Protein AF-A0A0A2MLI9-F1 (afdb_monomer)

Organism: NCBI:txid1121898

Foldseek 3Di:
DKAQDPVCVVVVPHADPDDDDPDAFGKIKDWDADPVPRDIDIDIDTDGDDDDQFFADDDPVQCCVFPVDDPPPPDPPRDDDGDPCSCLCVRNDPPPPSVVDDDDDDPDPVCVVVVHD

Nearest PDB structures (foldseek):
  8p5d-assembly1_LM0  TM=5.378E-01  e=6.023E+00  Spraguea lophii 42_110

Radius of gyration: 26.15 Å; Cα contacts (8 Å, |Δi|>4): 122; chains: 1; bounding box: 55×27×74 Å

Mean predicted aligned error: 6.72 Å

Sequence (117 aa):
TFYFDAAAQAANTPLPYIYDNVSTPQTILVEVVNTVTGCINTASFVIAVEQQAIANPVTQATLDTYFDLCDTDGSNDGFTEFDLTQATADIIGTQSPAANYTVTYYETQADALAGTN

Solvent-accessible surface area (backbone atoms only — not comparable to full-atom values): 7733 Å² total; per-residue (Å²): 89,42,16,70,43,72,66,32,50,76,67,69,49,64,56,60,96,80,72,82,83,90,56,66,73,33,62,38,35,37,42,47,69,40,89,87,79,67,51,74,49,77,52,73,51,74,50,70,72,78,80,78,91,62,86,42,80,70,53,68,72,55,47,52,73,71,63,70,70,73,63,72,86,82,55,96,78,83,54,72,90,72,71,71,70,76,49,46,62,50,25,48,54,89,52,77,67,57,87,83,60,84,89,84,88,54,96,43,72,68,28,57,75,70,75,47,130

Secondary structure (DSSP, 8-state):
-EESSHHHHHTT-PPPSS----SSSEEEEEEEE-TTT--EEEEEEEE-PPPPP--PPPPHHHHHHHH---S-SS--SS-----GGGGHHHHHTT-SSGGG------SSHHHHHHT--

pLDDT: mean 92.84, std 3.43, range [78.44, 97.25]

Structure (mmCIF, N/CA/C/O backbone):
data_AF-A0A0A2MLI9-F1
#
_entry.id   AF-A0A0A2MLI9-F1
#
loop_
_atom_site.group_PDB
_atom_site.id
_atom_site.type_symbol
_atom_site.label_atom_id
_atom_site.label_alt_id
_atom_site.label_comp_id
_atom_site.label_asym_id
_atom_site.label_entity_id
_atom_site.label_seq_id
_atom_site.pdbx_PDB_ins_code
_atom_site.Cartn_x
_atom_site.Cartn_y
_atom_site.Cartn_z
_atom_site.occupancy
_atom_site.B_iso_or_equiv
_atom_site.auth_seq_id
_atom_site.auth_comp_id
_atom_site.auth_asym_id
_atom_site.auth_atom_id
_atom_site.pdbx_PDB_model_num
ATOM 1 N N . THR A 1 1 ? 14.184 -3.723 -27.349 1.00 95.31 1 THR A N 1
ATOM 2 C CA . THR A 1 1 ? 14.463 -4.930 -26.555 1.00 95.31 1 THR A CA 1
ATOM 3 C C . THR A 1 1 ? 14.511 -4.566 -25.089 1.00 95.31 1 THR A C 1
ATOM 5 O O . THR A 1 1 ? 14.967 -3.471 -24.785 1.00 95.31 1 THR A O 1
ATOM 8 N N . PHE A 1 2 ? 14.004 -5.425 -24.204 1.00 96.88 2 PHE A N 1
ATOM 9 C CA . PHE A 1 2 ? 14.002 -5.189 -22.756 1.00 96.88 2 PHE A CA 1
ATOM 10 C C . PHE A 1 2 ? 15.017 -6.099 -22.064 1.00 96.88 2 PHE A C 1
ATOM 12 O O . PHE A 1 2 ? 15.142 -7.258 -22.458 1.00 96.88 2 PHE A O 1
ATOM 19 N N . TYR A 1 3 ? 15.708 -5.600 -21.041 1.00 97.19 3 TYR A N 1
ATOM 20 C CA . TYR A 1 3 ? 16.713 -6.351 -20.282 1.00 97.19 3 TYR A CA 1
ATOM 21 C C . TYR A 1 3 ? 16.521 -6.161 -18.775 1.00 97.19 3 TYR A C 1
ATOM 23 O O . TYR A 1 3 ? 16.093 -5.095 -18.329 1.00 97.19 3 TYR A O 1
ATOM 31 N N . PHE A 1 4 ? 16.855 -7.202 -18.004 1.00 95.31 4 PHE A N 1
ATOM 32 C CA . PHE A 1 4 ? 16.771 -7.185 -16.540 1.00 95.31 4 PHE A CA 1
ATOM 33 C C . PHE A 1 4 ? 17.745 -6.174 -15.922 1.00 95.31 4 PHE A C 1
ATOM 35 O O . PHE A 1 4 ? 17.383 -5.433 -15.017 1.00 95.31 4 PHE A O 1
ATOM 42 N N . ASP A 1 5 ? 18.972 -6.124 -16.438 1.00 93.38 5 ASP A N 1
ATOM 43 C CA . ASP A 1 5 ? 20.025 -5.214 -16.004 1.00 93.38 5 ASP A CA 1
ATOM 44 C C . ASP A 1 5 ? 21.038 -4.958 -17.140 1.00 93.38 5 ASP A C 1
ATOM 46 O O . ASP A 1 5 ? 20.887 -5.434 -18.272 1.00 93.38 5 ASP A O 1
ATOM 50 N N . ALA A 1 6 ? 22.085 -4.185 -16.841 1.00 93.75 6 ALA A N 1
ATOM 51 C CA . ALA A 1 6 ? 23.131 -3.850 -17.805 1.00 93.75 6 ALA A CA 1
ATOM 52 C C . ALA A 1 6 ? 23.997 -5.060 -18.206 1.00 93.75 6 ALA A C 1
ATOM 54 O 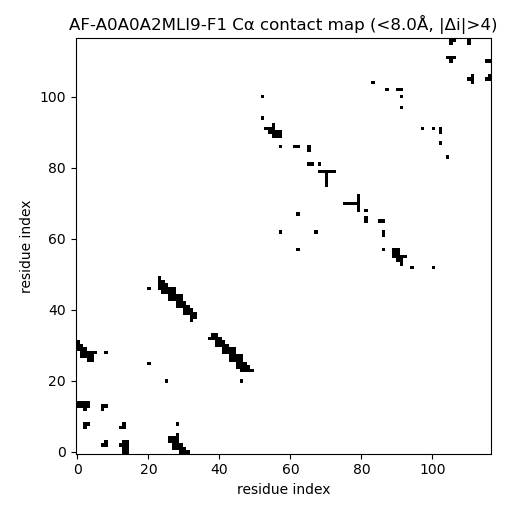O . ALA A 1 6 ? 24.527 -5.087 -19.317 1.00 93.75 6 ALA A O 1
ATOM 55 N N . ALA A 1 7 ? 24.140 -6.067 -17.337 1.00 95.69 7 ALA A N 1
ATOM 56 C CA . ALA A 1 7 ? 24.890 -7.279 -17.656 1.00 95.69 7 ALA A CA 1
ATOM 57 C C . ALA A 1 7 ? 24.119 -8.139 -18.667 1.00 95.69 7 ALA A C 1
ATOM 59 O O . ALA A 1 7 ? 24.700 -8.605 -19.646 1.00 95.69 7 ALA A O 1
ATOM 60 N N . ALA A 1 8 ? 22.805 -8.271 -18.484 1.00 95.69 8 ALA A N 1
ATOM 61 C CA . ALA A 1 8 ? 21.905 -8.936 -19.413 1.00 95.69 8 ALA A CA 1
ATOM 62 C C . ALA A 1 8 ? 21.857 -8.221 -20.772 1.00 95.69 8 ALA A C 1
ATOM 64 O O . ALA A 1 8 ? 21.832 -8.875 -21.813 1.00 95.69 8 ALA A O 1
ATOM 65 N N . GLN A 1 9 ? 21.908 -6.885 -20.779 1.00 95.38 9 GLN A N 1
ATOM 66 C CA . GLN A 1 9 ? 22.051 -6.114 -22.014 1.00 95.38 9 GLN A CA 1
ATOM 67 C C . GLN A 1 9 ? 23.385 -6.409 -22.713 1.00 95.38 9 GLN A C 1
ATOM 69 O O . GLN A 1 9 ? 23.396 -6.744 -23.895 1.00 95.38 9 GLN A O 1
ATOM 74 N N . ALA A 1 10 ? 24.507 -6.335 -21.991 1.00 94.44 10 ALA A N 1
ATOM 75 C CA . ALA A 1 10 ? 25.834 -6.587 -22.557 1.00 94.44 10 ALA A CA 1
ATOM 76 C C . ALA A 1 10 ? 25.991 -8.025 -23.088 1.00 94.44 10 ALA A C 1
ATOM 78 O O . ALA A 1 10 ? 26.687 -8.248 -24.077 1.00 94.44 10 ALA A O 1
ATOM 79 N N . ALA A 1 11 ? 25.322 -8.991 -22.455 1.00 96.88 11 ALA A N 1
ATOM 80 C CA . ALA A 1 11 ? 25.276 -10.387 -22.880 1.00 96.88 11 ALA A CA 1
ATOM 81 C C . ALA A 1 11 ? 24.215 -10.676 -23.962 1.00 96.88 11 ALA A C 1
ATOM 83 O O . ALA A 1 11 ? 24.127 -11.811 -24.430 1.00 96.88 11 ALA A O 1
ATOM 84 N N . ASN A 1 12 ? 23.415 -9.678 -24.363 1.00 95.19 12 ASN A N 1
ATOM 85 C CA . ASN A 1 12 ? 22.2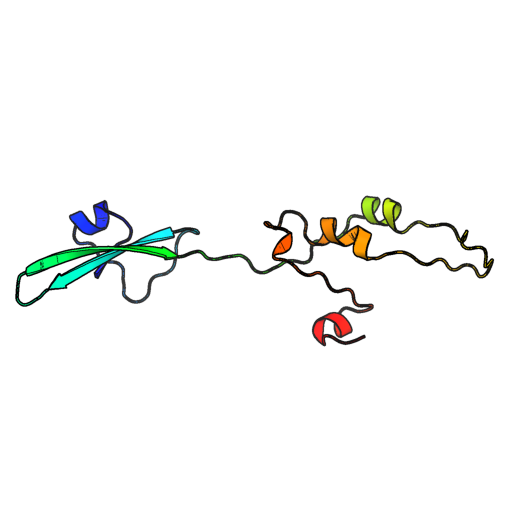75 -9.819 -25.272 1.00 95.19 12 ASN A CA 1
ATOM 86 C C . ASN A 1 12 ? 21.299 -10.939 -24.847 1.00 95.19 12 ASN A C 1
ATOM 88 O O . ASN A 1 12 ? 20.872 -11.766 -25.654 1.00 95.19 12 ASN A O 1
ATOM 92 N N . THR A 1 13 ? 20.952 -10.971 -23.559 1.00 97.00 13 THR A N 1
ATOM 93 C CA . THR A 1 13 ? 19.959 -11.886 -22.976 1.00 97.00 13 THR A CA 1
ATOM 94 C C . THR A 1 13 ? 18.672 -11.118 -22.664 1.00 97.00 13 THR A C 1
ATOM 96 O O . THR A 1 13 ? 18.517 -10.612 -21.547 1.00 97.00 13 THR A O 1
ATOM 99 N N . PRO A 1 14 ? 17.763 -10.959 -23.645 1.00 97.12 14 PRO A N 1
ATOM 100 C CA . PRO A 1 14 ? 16.562 -10.154 -23.477 1.00 97.12 14 PRO A CA 1
ATOM 101 C C . PRO A 1 14 ? 15.533 -10.823 -22.566 1.00 97.12 14 PRO A C 1
ATOM 103 O O . PRO A 1 14 ? 15.461 -12.049 -22.470 1.00 97.12 14 PRO A O 1
ATOM 106 N N . LEU A 1 15 ? 14.686 -10.003 -21.947 1.00 96.50 15 LEU A N 1
ATOM 107 C CA . LEU A 1 15 ? 13.495 -10.473 -21.251 1.00 96.50 15 LEU A CA 1
ATOM 108 C C . LEU A 1 15 ? 12.474 -11.063 -22.243 1.00 96.50 15 LEU A C 1
ATOM 110 O O . LEU A 1 15 ? 12.366 -10.581 -23.378 1.00 96.50 15 LEU A O 1
ATOM 114 N N . PRO A 1 16 ? 11.699 -12.082 -21.827 1.00 96.00 16 PRO A N 1
ATOM 115 C CA . PRO A 1 16 ? 10.572 -12.582 -22.607 1.00 96.00 16 PRO A CA 1
ATOM 116 C C . PRO A 1 16 ? 9.482 -11.511 -22.776 1.00 96.00 16 PRO A C 1
ATOM 118 O O . PRO A 1 16 ? 9.388 -10.567 -21.996 1.00 96.00 16 PRO A O 1
ATOM 121 N N . TYR A 1 17 ? 8.627 -11.677 -23.793 1.00 90.88 17 TYR A N 1
ATOM 122 C CA . TYR A 1 17 ? 7.503 -10.761 -24.040 1.00 90.88 17 TYR A CA 1
ATOM 123 C C . TYR A 1 17 ? 6.506 -10.724 -22.871 1.00 90.88 17 TYR A C 1
ATOM 125 O O . TYR A 1 17 ? 6.004 -9.661 -22.520 1.00 90.88 17 TYR A O 1
ATOM 133 N N . ILE A 1 18 ? 6.252 -11.885 -22.260 1.00 93.62 18 ILE A N 1
ATOM 134 C CA . ILE A 1 18 ? 5.529 -12.004 -20.993 1.00 93.62 18 ILE A CA 1
ATOM 135 C C . ILE A 1 18 ? 6.587 -12.170 -19.909 1.00 93.62 18 ILE A C 1
ATOM 137 O O . ILE A 1 18 ? 7.289 -13.180 -19.897 1.00 93.62 18 ILE A O 1
ATOM 141 N N . TYR A 1 19 ? 6.718 -11.167 -19.048 1.00 90.38 19 TYR A N 1
ATOM 142 C CA . TYR A 1 19 ? 7.699 -11.137 -17.974 1.00 90.38 19 TYR A CA 1
ATOM 143 C C . TYR A 1 19 ? 6.999 -11.073 -16.618 1.00 90.38 19 TYR A C 1
ATOM 145 O O . TYR A 1 19 ? 6.230 -10.145 -16.365 1.00 90.38 19 TYR A O 1
ATOM 153 N N . ASP A 1 20 ? 7.309 -12.034 -15.750 1.00 90.12 20 ASP A N 1
ATOM 154 C CA . ASP A 1 20 ? 6.883 -12.010 -14.356 1.00 90.12 20 ASP A CA 1
ATOM 155 C C . ASP A 1 20 ? 7.865 -11.172 -13.542 1.00 90.12 20 ASP A C 1
ATOM 157 O O . ASP A 1 20 ? 9.067 -11.446 -13.501 1.00 90.12 20 ASP A O 1
ATOM 161 N N . ASN A 1 21 ? 7.342 -10.139 -12.889 1.00 88.69 21 ASN A N 1
ATOM 162 C CA . ASN A 1 21 ? 8.133 -9.257 -12.047 1.00 88.69 21 ASN A CA 1
ATOM 163 C C . ASN A 1 21 ? 8.645 -10.026 -10.816 1.00 88.69 21 ASN A C 1
ATOM 165 O O . ASN A 1 21 ? 7.845 -10.574 -10.059 1.00 88.69 21 ASN A O 1
ATOM 169 N N . VAL A 1 22 ? 9.964 -10.071 -10.605 1.00 89.94 22 VAL A N 1
ATOM 170 C CA . VAL A 1 22 ? 10.574 -10.901 -9.541 1.00 89.94 22 VAL A CA 1
ATOM 171 C C . VAL A 1 22 ? 10.853 -10.125 -8.254 1.00 89.94 22 VAL A C 1
ATOM 173 O O . VAL A 1 22 ? 11.078 -10.729 -7.207 1.00 89.94 22 VAL A O 1
ATOM 176 N N . SER A 1 23 ? 10.833 -8.792 -8.314 1.00 89.50 23 SER A N 1
ATOM 177 C CA . SER A 1 23 ? 10.995 -7.913 -7.154 1.00 89.50 23 SER A CA 1
ATOM 178 C C . SER A 1 23 ? 10.214 -6.612 -7.322 1.00 89.50 23 SER A C 1
ATOM 180 O O . SER A 1 23 ? 9.926 -6.185 -8.435 1.00 89.50 23 SER A O 1
ATOM 182 N N . THR A 1 24 ? 9.899 -5.935 -6.220 1.00 88.44 24 THR A N 1
ATOM 183 C CA . THR A 1 24 ? 9.297 -4.596 -6.242 1.00 88.44 24 THR A CA 1
ATOM 184 C C . THR A 1 24 ? 10.062 -3.668 -5.287 1.00 88.44 24 THR A C 1
ATOM 186 O O . THR A 1 24 ? 10.247 -4.046 -4.128 1.00 88.44 24 THR A O 1
ATOM 189 N N . PRO A 1 25 ? 10.552 -2.494 -5.740 1.00 92.31 25 PRO A N 1
ATOM 190 C CA . PRO A 1 25 ? 10.579 -2.023 -7.129 1.00 92.31 25 PRO A CA 1
ATOM 191 C C . PRO A 1 25 ? 11.640 -2.749 -7.980 1.00 92.31 25 PRO A C 1
ATOM 193 O O . PRO A 1 25 ? 12.661 -3.204 -7.466 1.00 92.31 25 PRO A O 1
ATOM 196 N N . GLN A 1 26 ? 11.426 -2.818 -9.295 1.00 91.94 26 GLN A N 1
ATOM 197 C CA . GLN A 1 26 ? 12.373 -3.383 -10.258 1.00 91.94 26 GLN A CA 1
ATOM 198 C C . GLN A 1 26 ? 12.590 -2.442 -11.446 1.00 91.94 26 GLN A C 1
ATOM 200 O O . GLN A 1 26 ? 11.641 -2.030 -12.106 1.00 91.94 26 GLN A O 1
ATOM 205 N N . THR A 1 27 ? 13.847 -2.130 -11.757 1.00 94.00 27 THR A N 1
ATOM 206 C CA . THR A 1 27 ? 14.207 -1.317 -12.928 1.00 94.00 27 THR A CA 1
ATOM 207 C C . THR A 1 27 ? 14.418 -2.208 -14.148 1.00 94.00 27 THR A C 1
ATOM 209 O O . THR A 1 27 ? 15.213 -3.138 -14.092 1.00 94.00 27 THR A O 1
ATOM 212 N N . ILE A 1 28 ? 13.754 -1.896 -15.259 1.00 95.88 28 ILE A N 1
ATOM 213 C CA . ILE A 1 28 ? 13.914 -2.568 -16.552 1.00 95.88 28 ILE A CA 1
ATOM 214 C C . ILE A 1 28 ? 14.638 -1.636 -17.518 1.00 95.88 28 ILE A C 1
ATOM 216 O O . ILE A 1 28 ? 14.287 -0.459 -17.640 1.00 95.88 28 ILE A O 1
ATOM 220 N N . LEU A 1 29 ? 15.633 -2.166 -18.230 1.00 97.25 29 LEU A N 1
ATOM 221 C CA . LEU A 1 29 ? 16.327 -1.440 -19.291 1.00 97.25 29 LEU A CA 1
ATOM 222 C C . LEU A 1 29 ? 15.636 -1.653 -20.634 1.00 97.25 29 LEU A C 1
ATOM 224 O O . LEU A 1 29 ? 15.192 -2.754 -20.958 1.00 97.25 29 LEU A O 1
ATOM 228 N N . VAL A 1 30 ? 15.591 -0.595 -21.436 1.00 97.06 30 VAL A N 1
ATOM 229 C CA . VAL A 1 30 ? 15.060 -0.585 -22.797 1.00 97.06 30 VAL A CA 1
ATOM 230 C C . VAL A 1 30 ? 16.177 -0.206 -23.746 1.00 97.06 30 VAL A C 1
ATOM 232 O O . VAL A 1 30 ? 16.845 0.803 -23.553 1.00 97.06 30 VAL A O 1
ATOM 235 N N . GLU A 1 31 ? 16.337 -0.981 -24.806 1.00 96.69 31 GLU A N 1
ATOM 236 C CA . GLU A 1 31 ? 17.218 -0.673 -25.922 1.00 96.69 31 GLU A CA 1
ATOM 237 C C . GLU A 1 31 ? 16.406 -0.553 -27.206 1.00 96.69 31 GLU A C 1
ATOM 239 O O . GLU A 1 31 ? 15.601 -1.432 -27.538 1.00 96.69 31 GLU A O 1
ATOM 244 N N . VAL A 1 32 ? 16.626 0.526 -27.945 1.00 95.75 32 VAL A N 1
ATOM 245 C CA . VAL A 1 32 ? 16.013 0.761 -29.249 1.00 95.75 32 VAL A CA 1
ATOM 246 C C . VAL A 1 32 ? 17.120 0.874 -30.281 1.00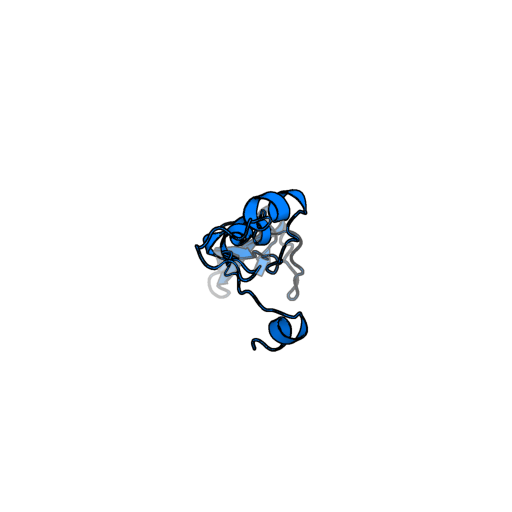 95.75 32 VAL A C 1
ATOM 248 O O . VAL A 1 32 ? 18.030 1.690 -30.143 1.00 95.75 32 VAL A O 1
ATOM 251 N N . VAL A 1 33 ? 17.020 0.060 -31.329 1.00 95.88 33 VAL A N 1
ATOM 252 C CA . VAL A 1 33 ? 17.961 0.058 -32.448 1.00 95.88 33 VAL A CA 1
ATOM 253 C C . VAL A 1 33 ? 17.263 0.630 -33.672 1.00 95.88 33 VAL A C 1
ATOM 255 O O . VAL A 1 33 ? 16.220 0.128 -34.094 1.00 95.88 33 VAL A O 1
ATOM 258 N N . ASN A 1 34 ? 17.844 1.671 -34.265 1.00 96.44 34 ASN A N 1
ATOM 259 C CA . ASN A 1 34 ? 17.433 2.127 -35.585 1.00 96.44 34 ASN A CA 1
ATOM 260 C C . ASN A 1 34 ? 17.949 1.126 -36.628 1.00 96.44 34 ASN A C 1
ATOM 262 O O . ASN A 1 34 ? 19.152 1.009 -36.840 1.00 96.44 34 ASN A O 1
ATOM 266 N N . THR A 1 35 ? 17.047 0.415 -37.299 1.00 95.50 35 THR A N 1
ATOM 267 C CA . THR A 1 35 ? 17.407 -0.648 -38.251 1.00 95.50 35 THR A CA 1
ATOM 268 C C . THR A 1 35 ? 18.003 -0.137 -39.565 1.00 95.50 35 THR A C 1
ATOM 270 O O . THR A 1 35 ? 18.556 -0.931 -40.321 1.00 95.50 35 THR A O 1
ATOM 273 N N . VAL A 1 36 ? 17.922 1.169 -39.839 1.00 97.19 36 VAL A N 1
ATOM 274 C CA . VAL A 1 36 ? 18.505 1.809 -41.029 1.00 97.19 36 VAL A CA 1
ATOM 275 C C . VAL A 1 36 ? 19.915 2.324 -40.743 1.00 97.19 36 VAL A C 1
ATOM 277 O O . VAL A 1 36 ? 20.809 2.142 -41.564 1.00 97.19 36 VAL A O 1
ATOM 280 N N . THR A 1 37 ? 20.130 2.969 -39.592 1.00 96.94 37 THR A N 1
ATOM 281 C CA . THR A 1 37 ? 21.423 3.595 -39.252 1.00 96.94 37 THR A CA 1
ATOM 282 C C . THR A 1 37 ? 22.293 2.759 -38.318 1.00 96.94 37 THR A C 1
ATOM 284 O O . THR A 1 37 ? 23.472 3.061 -38.154 1.00 96.94 37 THR A O 1
ATOM 287 N N . GLY A 1 38 ? 21.725 1.747 -37.661 1.00 94.94 38 GLY A N 1
ATOM 288 C CA . GLY A 1 38 ? 22.388 0.961 -36.620 1.00 94.94 38 GLY A CA 1
ATOM 289 C C . GLY A 1 38 ? 22.582 1.704 -35.295 1.00 94.94 38 GLY A C 1
ATOM 290 O O . GLY A 1 38 ? 23.177 1.153 -34.374 1.00 94.94 38 GLY A O 1
ATOM 291 N N . CYS A 1 39 ? 22.100 2.945 -35.167 1.00 96.75 39 CYS A N 1
ATOM 292 C CA . CYS A 1 39 ? 22.226 3.701 -33.923 1.00 96.75 39 CYS A CA 1
ATOM 293 C C . CYS A 1 39 ? 21.419 3.041 -32.800 1.00 96.75 39 CYS A C 1
ATOM 295 O O . CYS A 1 39 ? 20.254 2.685 -32.996 1.00 96.75 39 CYS A O 1
ATOM 297 N N . ILE A 1 40 ? 22.032 2.949 -31.621 1.00 94.69 40 ILE A N 1
ATOM 298 C CA . ILE A 1 40 ? 21.422 2.397 -30.412 1.00 94.69 40 ILE A CA 1
ATOM 299 C C . ILE A 1 40 ? 21.112 3.537 -29.447 1.00 94.69 40 ILE A C 1
ATOM 301 O O . ILE A 1 40 ? 21.932 4.434 -29.247 1.00 94.69 40 ILE A O 1
ATOM 305 N N . ASN A 1 41 ? 19.929 3.492 -28.844 1.00 96.12 41 ASN A N 1
ATOM 306 C CA . ASN A 1 41 ? 19.557 4.347 -27.727 1.00 96.12 41 ASN A CA 1
ATOM 307 C C . ASN A 1 41 ? 19.041 3.486 -26.570 1.00 96.12 41 ASN A C 1
ATOM 309 O O . ASN A 1 41 ? 18.410 2.451 -26.805 1.00 96.12 41 ASN A O 1
ATOM 313 N N . THR A 1 42 ? 19.314 3.907 -25.338 1.00 95.25 42 THR A N 1
ATOM 314 C CA . THR A 1 42 ? 18.920 3.186 -24.130 1.00 95.25 42 THR A CA 1
ATOM 315 C C . THR A 1 42 ? 18.113 4.075 -23.191 1.00 95.25 42 THR A C 1
ATOM 317 O O . THR A 1 42 ? 18.359 5.273 -23.063 1.00 95.25 42 THR A O 1
ATOM 320 N N . ALA A 1 43 ? 17.134 3.473 -22.527 1.00 96.25 43 ALA A N 1
ATOM 321 C CA . ALA A 1 43 ? 16.308 4.095 -21.500 1.00 96.25 43 ALA A CA 1
ATOM 322 C C . ALA A 1 43 ? 16.010 3.081 -20.390 1.00 96.25 43 ALA A C 1
ATOM 324 O O . ALA A 1 43 ? 16.369 1.907 -20.493 1.00 96.25 43 ALA A O 1
ATOM 325 N N . SER A 1 44 ? 15.335 3.515 -19.331 1.00 96.19 44 SER A N 1
ATOM 326 C CA . SER A 1 44 ? 14.848 2.619 -18.287 1.00 96.19 44 SER A CA 1
ATOM 327 C C . SER A 1 44 ? 13.508 3.081 -17.729 1.00 96.19 44 SER A C 1
ATOM 329 O O . SER A 1 44 ? 13.126 4.244 -17.863 1.00 96.19 44 SER A O 1
ATOM 331 N N . PHE A 1 45 ? 12.787 2.149 -17.115 1.00 94.62 45 PHE A N 1
ATOM 332 C CA . PHE A 1 45 ? 11.581 2.419 -16.337 1.00 94.62 45 PHE A CA 1
ATOM 333 C C . PHE A 1 45 ? 11.523 1.480 -15.133 1.00 94.62 45 PHE A C 1
ATOM 335 O O . PHE A 1 45 ? 12.233 0.476 -15.087 1.00 94.62 45 PHE A O 1
ATOM 342 N N . VAL A 1 46 ? 10.688 1.813 -14.151 1.00 94.44 46 VAL A N 1
ATOM 343 C CA . VAL A 1 46 ? 10.504 1.009 -12.939 1.00 94.44 46 VAL A CA 1
ATOM 344 C C . VAL A 1 46 ? 9.147 0.320 -12.991 1.00 94.44 46 VAL A C 1
ATOM 346 O O . VAL A 1 46 ? 8.134 0.960 -13.265 1.00 94.44 46 VAL A O 1
ATOM 349 N N . ILE A 1 47 ? 9.134 -0.977 -12.704 1.00 91.50 47 ILE A N 1
ATOM 350 C CA . ILE A 1 47 ? 7.940 -1.741 -12.366 1.00 91.50 47 ILE A CA 1
ATOM 351 C C . ILE A 1 47 ? 7.883 -1.812 -10.841 1.00 91.50 47 ILE A C 1
ATOM 353 O O . ILE A 1 47 ? 8.768 -2.381 -10.201 1.00 91.50 47 ILE A O 1
ATOM 357 N N . ALA A 1 48 ? 6.854 -1.212 -10.254 1.00 89.88 48 ALA A N 1
ATOM 358 C CA . ALA A 1 48 ? 6.559 -1.318 -8.833 1.00 89.88 48 ALA A CA 1
ATOM 359 C C . ALA A 1 48 ? 5.186 -1.972 -8.673 1.00 89.88 48 ALA A C 1
ATOM 361 O O . ALA A 1 48 ? 4.211 -1.562 -9.301 1.00 89.88 48 ALA A O 1
ATOM 362 N N . VAL A 1 49 ? 5.140 -3.020 -7.861 1.00 85.38 49 VAL A N 1
ATOM 363 C CA . VAL A 1 49 ? 3.912 -3.660 -7.399 1.00 85.38 49 VAL A CA 1
ATOM 364 C C . VAL A 1 49 ? 3.684 -3.192 -5.972 1.00 85.38 49 VAL A C 1
ATOM 366 O O . VAL A 1 49 ? 4.510 -3.457 -5.098 1.00 85.38 49 VAL A O 1
ATOM 369 N N . GLU A 1 50 ? 2.577 -2.492 -5.762 1.00 81.75 50 GLU A N 1
ATOM 370 C CA . GLU A 1 50 ? 2.116 -2.079 -4.441 1.00 81.75 50 GLU A CA 1
ATOM 371 C C . GLU A 1 50 ? 1.166 -3.140 -3.884 1.00 81.75 50 GLU A C 1
ATOM 373 O O . GLU A 1 50 ? 0.377 -3.735 -4.626 1.00 81.75 50 GLU A O 1
ATOM 378 N N . GLN A 1 51 ? 1.241 -3.398 -2.579 1.00 80.44 51 GLN A N 1
ATOM 379 C CA . GLN A 1 51 ? 0.274 -4.282 -1.935 1.00 80.44 51 GLN A CA 1
ATOM 380 C C . GLN A 1 51 ? -1.092 -3.599 -1.832 1.00 80.44 51 GLN A C 1
ATOM 382 O O . GLN A 1 51 ? -1.188 -2.379 -1.705 1.00 80.44 51 GLN A O 1
ATOM 387 N N . GLN A 1 52 ? -2.159 -4.399 -1.884 1.00 86.38 52 GLN A N 1
ATOM 388 C CA . GLN A 1 52 ? -3.505 -3.898 -1.625 1.00 86.38 52 GLN A CA 1
ATOM 389 C C . GLN A 1 52 ? -3.601 -3.365 -0.190 1.00 86.38 52 GLN A C 1
ATOM 391 O O . GLN A 1 52 ? -2.943 -3.884 0.712 1.00 86.38 52 GLN A O 1
ATOM 396 N N . ALA A 1 53 ? -4.454 -2.361 0.014 1.00 90.44 53 ALA A N 1
ATOM 397 C CA . ALA A 1 53 ? -4.787 -1.882 1.344 1.00 90.44 53 ALA A CA 1
ATOM 398 C C . ALA A 1 53 ? -5.370 -3.005 2.217 1.00 90.44 53 ALA A C 1
ATOM 400 O O . ALA A 1 53 ? -6.227 -3.773 1.774 1.00 90.44 53 ALA A O 1
ATOM 401 N N . ILE A 1 54 ? -4.928 -3.063 3.469 1.00 91.94 54 ILE A N 1
ATOM 402 C CA . ILE A 1 54 ? -5.399 -4.006 4.483 1.00 91.94 54 ILE A CA 1
ATOM 403 C C . ILE A 1 54 ? -6.002 -3.204 5.636 1.00 91.94 54 ILE A C 1
ATOM 405 O O . ILE A 1 54 ? -5.388 -2.257 6.123 1.00 91.94 54 ILE A O 1
ATOM 409 N N . ALA A 1 55 ? -7.192 -3.587 6.096 1.00 93.31 55 ALA A N 1
ATOM 410 C CA . ALA A 1 55 ? -7.728 -3.096 7.362 1.00 93.31 55 ALA A CA 1
ATOM 411 C C . ALA A 1 55 ? -7.135 -3.939 8.501 1.00 93.31 55 ALA A C 1
ATOM 413 O O . ALA A 1 55 ? -7.488 -5.111 8.653 1.00 93.31 55 ALA A O 1
ATOM 414 N N . ASN A 1 56 ? -6.191 -3.377 9.260 1.00 94.94 56 ASN A N 1
ATOM 415 C CA . ASN A 1 56 ? -5.546 -4.098 10.356 1.00 94.94 56 ASN A CA 1
ATOM 416 C C . ASN A 1 56 ? -6.491 -4.216 11.564 1.00 94.94 56 ASN A C 1
ATOM 418 O O . ASN A 1 56 ? -7.280 -3.304 11.819 1.00 94.94 56 ASN A O 1
ATOM 422 N N . PRO A 1 57 ? -6.424 -5.324 12.324 1.00 93.12 57 PRO A N 1
ATOM 423 C CA . PRO A 1 57 ? -7.206 -5.466 13.543 1.00 93.12 57 PRO A CA 1
ATOM 424 C C . PRO A 1 57 ? -6.738 -4.468 14.608 1.00 93.12 57 PRO A C 1
ATOM 426 O O . PRO A 1 57 ? -5.540 -4.310 14.845 1.00 93.12 57 PRO A O 1
ATOM 429 N N . VAL A 1 58 ? -7.695 -3.851 15.297 1.00 93.69 58 VAL A N 1
ATOM 430 C CA . VAL A 1 58 ? -7.435 -2.984 16.451 1.00 93.69 58 VAL A CA 1
ATOM 431 C C . VAL A 1 58 ? -7.284 -3.858 17.695 1.00 93.69 58 VAL A C 1
ATOM 433 O O . VAL A 1 58 ? -8.083 -4.768 17.925 1.00 93.69 58 VAL A O 1
ATOM 436 N N . THR A 1 59 ? -6.236 -3.630 18.487 1.00 93.81 59 THR A N 1
ATOM 437 C CA . THR A 1 59 ? -5.972 -4.460 19.672 1.00 93.81 59 THR A CA 1
ATOM 438 C C . THR A 1 59 ? -6.966 -4.168 20.792 1.00 93.81 59 THR A C 1
ATOM 440 O O . THR A 1 59 ? -7.426 -3.037 20.921 1.00 93.81 59 THR A O 1
ATOM 443 N N . GLN A 1 60 ? -7.240 -5.150 21.659 1.00 94.44 60 GLN A N 1
ATOM 444 C CA . GLN A 1 60 ? -8.127 -4.930 22.808 1.00 94.44 60 GLN A CA 1
ATOM 445 C C . GLN A 1 60 ? -7.639 -3.784 23.703 1.00 94.44 60 GLN A C 1
ATOM 447 O O . GLN A 1 60 ? -8.434 -2.946 24.087 1.00 94.44 60 GLN A O 1
ATOM 452 N N . ALA A 1 61 ? -6.330 -3.681 23.954 1.00 92.25 61 ALA A N 1
ATOM 453 C CA . ALA A 1 61 ? -5.779 -2.591 24.761 1.00 92.25 61 ALA A CA 1
ATOM 454 C C . ALA A 1 61 ? -6.047 -1.204 24.145 1.00 92.25 61 ALA A C 1
ATOM 456 O O . ALA A 1 61 ? -6.307 -0.239 24.861 1.00 92.25 61 ALA A O 1
ATOM 457 N N . THR A 1 62 ? -6.000 -1.105 22.815 1.00 89.75 62 THR A N 1
ATOM 458 C CA . THR A 1 62 ? -6.355 0.112 22.077 1.00 89.75 62 THR A CA 1
ATOM 459 C C . THR A 1 62 ? -7.850 0.414 22.200 1.00 89.75 62 THR A C 1
ATOM 461 O O . THR A 1 62 ? -8.221 1.553 22.471 1.00 89.75 62 THR A O 1
ATOM 464 N N . LEU A 1 63 ? -8.705 -0.605 22.053 1.00 91.56 63 LEU A N 1
ATOM 465 C CA . LEU A 1 63 ? -10.154 -0.466 22.227 1.00 91.56 63 LEU A CA 1
ATOM 466 C C . LEU A 1 63 ? -10.499 0.005 23.645 1.00 91.56 63 LEU A C 1
ATOM 468 O O . LEU A 1 63 ? -11.256 0.956 23.789 1.00 91.56 63 LEU A O 1
ATOM 472 N N . ASP A 1 64 ? -9.886 -0.590 24.668 1.00 92.56 64 ASP A N 1
ATOM 473 C CA . ASP A 1 64 ? -10.075 -0.194 26.068 1.00 92.56 64 ASP A CA 1
ATOM 474 C C . ASP A 1 64 ? -9.613 1.254 26.302 1.00 92.56 64 ASP A C 1
ATOM 476 O O . ASP A 1 64 ? -10.197 1.993 27.083 1.00 92.56 64 ASP A O 1
ATOM 480 N N . THR A 1 65 ? -8.570 1.698 25.597 1.00 90.69 65 THR A N 1
ATOM 481 C CA . THR A 1 65 ? -8.057 3.069 25.732 1.00 90.69 65 THR A CA 1
ATOM 482 C C . THR A 1 65 ? -8.985 4.106 25.094 1.00 90.69 65 THR A C 1
ATOM 484 O O . THR A 1 65 ? -9.122 5.203 25.633 1.00 90.69 65 THR A O 1
ATOM 487 N N . TYR A 1 66 ? -9.587 3.799 23.941 1.00 89.69 66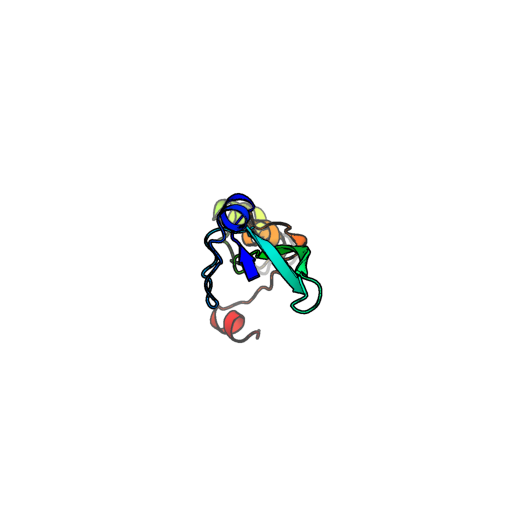 TYR A N 1
ATOM 488 C CA . TYR A 1 66 ? -10.357 4.780 23.163 1.00 89.69 66 TYR A CA 1
ATOM 489 C C . TYR A 1 66 ? -11.868 4.706 23.372 1.00 89.69 66 TYR A C 1
ATOM 491 O O . TYR A 1 66 ? -12.551 5.712 23.176 1.00 89.69 66 TYR A O 1
ATOM 499 N N . PHE A 1 67 ? -12.391 3.535 23.735 1.00 91.19 67 PHE A N 1
ATOM 500 C CA . PHE A 1 67 ? -13.824 3.239 23.679 1.00 91.19 67 PHE A CA 1
ATOM 501 C C . PHE A 1 67 ? -14.408 2.706 24.995 1.00 91.19 67 PHE A C 1
ATOM 503 O O . PHE A 1 67 ? -15.629 2.594 25.090 1.00 91.19 67 PHE A O 1
ATOM 510 N N . ASP A 1 68 ? -13.594 2.425 26.020 1.00 90.81 68 ASP A N 1
ATOM 511 C CA . ASP A 1 68 ? -14.098 2.151 27.376 1.00 90.81 68 ASP A CA 1
ATOM 512 C C . ASP A 1 68 ? -14.379 3.476 28.102 1.00 90.81 68 ASP A C 1
ATOM 514 O O . ASP A 1 68 ? -13.555 4.012 28.848 1.00 90.81 68 ASP A O 1
ATOM 518 N N . LEU A 1 69 ? -15.535 4.064 27.789 1.00 89.06 69 LEU A N 1
ATOM 519 C CA . LEU A 1 69 ? -15.955 5.369 28.287 1.00 89.06 69 LEU A CA 1
ATOM 520 C C . LEU A 1 69 ? -17.115 5.238 29.279 1.00 89.06 69 LEU A C 1
ATOM 522 O O . LEU A 1 69 ? -18.046 4.455 29.093 1.00 89.06 69 LEU A O 1
ATOM 526 N N . CYS A 1 70 ? -17.083 6.065 30.323 1.00 89.88 70 CYS A N 1
ATOM 527 C CA . CYS A 1 70 ? -18.208 6.223 31.238 1.00 89.88 70 CYS A CA 1
ATOM 528 C C . CYS A 1 70 ? -19.252 7.179 30.648 1.00 89.88 70 CYS A C 1
ATOM 530 O O . CYS A 1 70 ? -18.888 8.235 30.124 1.00 89.88 70 CYS A O 1
ATOM 532 N N . ASP A 1 71 ? -20.531 6.871 30.870 1.00 92.06 71 ASP A N 1
ATOM 533 C CA . ASP A 1 71 ? -21.644 7.806 30.681 1.00 92.06 71 ASP A CA 1
ATOM 534 C C . ASP A 1 71 ? -21.447 9.029 31.601 1.00 92.06 71 ASP A C 1
ATOM 536 O O . ASP A 1 71 ? -21.694 9.007 32.811 1.00 92.06 71 ASP A O 1
ATOM 540 N N . THR A 1 72 ? -20.865 10.077 31.022 1.00 89.81 72 THR A N 1
ATOM 541 C CA . THR A 1 72 ? -20.499 11.330 31.693 1.00 89.81 72 THR A CA 1
ATOM 542 C C . THR A 1 72 ? -20.905 12.551 30.870 1.00 89.81 72 THR A C 1
ATOM 544 O O . THR A 1 72 ? -20.506 13.673 31.190 1.00 89.81 72 THR A O 1
ATOM 547 N N . ASP A 1 73 ? -21.723 12.354 29.832 1.00 87.69 73 ASP A N 1
ATOM 548 C CA . ASP A 1 73 ? -22.125 13.400 28.885 1.00 87.69 73 ASP A CA 1
ATOM 549 C C . ASP A 1 73 ? -23.247 14.316 29.420 1.00 87.69 73 ASP A C 1
ATOM 551 O O . ASP A 1 73 ? -23.613 15.316 28.800 1.00 87.69 73 ASP A O 1
ATOM 555 N N . GLY A 1 74 ? -23.743 14.017 30.623 1.00 86.75 74 GLY A N 1
ATOM 556 C CA . GLY A 1 74 ? -24.788 14.769 31.311 1.00 86.75 74 GLY A CA 1
ATOM 557 C C . GLY A 1 74 ? -26.194 14.196 31.123 1.00 86.75 74 GLY A C 1
ATOM 558 O O . GLY A 1 74 ? -27.120 14.689 31.775 1.00 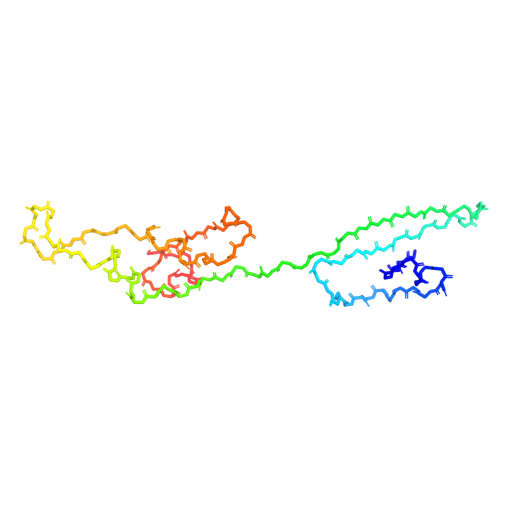86.75 74 GLY A O 1
ATOM 559 N N . SER A 1 75 ? -26.356 13.152 30.305 1.00 87.56 75 SER A N 1
ATOM 560 C CA . SER A 1 75 ? -27.566 12.342 30.177 1.00 87.56 75 SER A CA 1
ATOM 561 C C . SER A 1 75 ? -27.351 11.003 30.871 1.00 87.56 75 SER A C 1
ATOM 563 O O . SER A 1 75 ? -26.664 10.149 30.358 1.00 87.56 75 SER A O 1
ATOM 565 N N . ASN A 1 76 ? -27.957 10.774 32.039 1.00 87.62 76 ASN A N 1
ATOM 566 C CA . ASN A 1 76 ? -27.852 9.470 32.712 1.00 87.62 76 ASN A CA 1
ATOM 567 C C . ASN A 1 76 ? -28.816 8.447 32.080 1.00 87.62 76 ASN A C 1
ATOM 569 O O . ASN A 1 76 ? -29.783 8.013 32.719 1.00 87.62 76 ASN A O 1
ATOM 573 N N . ASP A 1 77 ? -28.596 8.138 30.806 1.00 94.00 77 ASP A N 1
ATOM 574 C CA . ASP A 1 77 ? -29.366 7.186 30.006 1.00 94.00 77 ASP A CA 1
ATOM 575 C C . ASP A 1 77 ? -28.628 5.855 29.786 1.00 94.00 77 ASP A C 1
ATOM 577 O O . ASP A 1 77 ? -29.231 4.895 29.295 1.00 94.00 77 ASP A O 1
ATOM 581 N N . GLY A 1 78 ? -27.379 5.758 30.250 1.00 91.38 78 GLY A N 1
ATOM 582 C CA . GLY A 1 78 ? -26.544 4.571 30.140 1.00 91.38 78 GLY A CA 1
ATOM 583 C C . GLY A 1 78 ? -25.823 4.452 28.800 1.00 91.38 78 GLY A C 1
ATOM 584 O O . GLY A 1 78 ? -25.268 3.386 28.524 1.00 91.38 78 GLY A O 1
ATOM 585 N N . PHE A 1 79 ? -25.829 5.499 27.977 1.00 91.06 79 PHE A N 1
ATOM 586 C CA . PHE A 1 79 ? -25.122 5.557 26.706 1.00 91.06 79 PHE A CA 1
ATOM 587 C C . PHE A 1 79 ? -24.035 6.629 26.740 1.00 91.06 79 PHE A C 1
ATOM 589 O O . PHE A 1 79 ? -24.029 7.537 27.559 1.00 91.06 79 PHE A O 1
ATOM 596 N N . THR A 1 80 ? -23.059 6.491 25.849 1.00 92.06 80 THR A N 1
ATOM 597 C CA . THR A 1 80 ? -22.065 7.532 25.610 1.00 92.06 80 THR A CA 1
ATOM 598 C C . THR A 1 80 ? -21.580 7.436 24.171 1.00 92.06 80 THR A C 1
ATOM 600 O O . THR A 1 80 ? -21.523 6.346 23.594 1.00 92.06 80 THR A O 1
ATOM 603 N N . GLU A 1 81 ? -21.278 8.580 23.570 1.00 90.31 81 GLU A N 1
ATOM 604 C CA . GLU A 1 81 ? -20.750 8.652 22.211 1.00 90.31 81 GLU A CA 1
ATOM 605 C C . GLU A 1 81 ? -19.224 8.508 22.221 1.00 90.31 81 GLU A C 1
ATOM 607 O O . GLU A 1 81 ? -18.533 9.044 23.088 1.00 90.31 81 GLU A O 1
ATOM 612 N N . PHE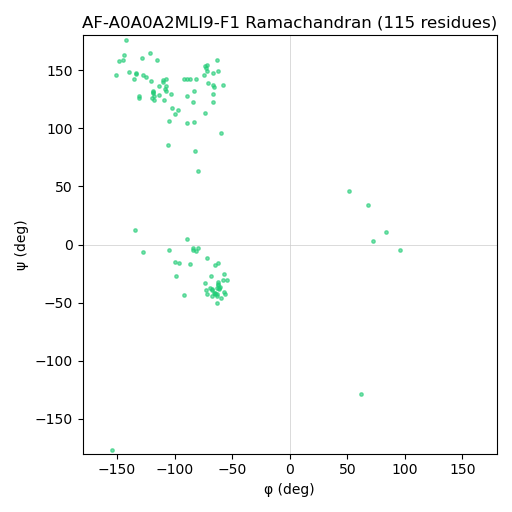 A 1 82 ? -18.681 7.810 21.225 1.00 89.00 82 PHE A N 1
ATOM 613 C CA . PHE A 1 82 ? -17.243 7.703 21.018 1.00 89.00 82 PHE A CA 1
ATOM 614 C C . PHE A 1 82 ? -16.868 7.931 19.555 1.00 89.00 82 PHE A C 1
ATOM 616 O O . PHE A 1 82 ? -17.586 7.558 18.629 1.00 89.00 82 PHE A O 1
ATOM 623 N N . ASP A 1 83 ? -15.696 8.531 19.352 1.00 91.38 83 ASP A N 1
ATOM 624 C CA . ASP A 1 83 ? -15.172 8.834 18.024 1.00 91.38 83 ASP A CA 1
ATOM 625 C C . ASP A 1 83 ? -14.347 7.663 17.478 1.00 91.38 83 ASP A C 1
ATOM 627 O O . ASP A 1 83 ? -13.191 7.465 17.864 1.00 91.38 83 ASP A O 1
ATOM 631 N N . LEU A 1 84 ? -14.930 6.916 16.536 1.00 92.56 84 LEU A N 1
ATOM 632 C CA . LEU A 1 84 ? -14.279 5.804 15.836 1.00 92.56 84 LEU A CA 1
ATOM 633 C C . LEU A 1 84 ? -12.982 6.203 15.122 1.00 92.56 84 LEU A C 1
ATOM 635 O O . LEU A 1 84 ? -12.106 5.356 14.936 1.00 92.56 84 LEU A O 1
ATOM 639 N N . THR A 1 85 ? -12.816 7.477 14.750 1.00 94.56 85 THR A N 1
ATOM 640 C CA . THR A 1 85 ? -11.618 7.932 14.040 1.00 94.56 85 THR A CA 1
ATOM 641 C C . THR A 1 85 ? -10.351 7.812 14.885 1.00 94.56 85 THR A C 1
ATOM 643 O O . THR A 1 85 ? -9.261 7.736 14.311 1.00 94.56 85 THR A O 1
ATOM 646 N N . GLN A 1 86 ? -10.478 7.670 16.211 1.00 94.81 86 GLN A N 1
ATOM 647 C CA . GLN A 1 86 ? -9.360 7.375 17.111 1.00 94.81 86 GLN A CA 1
ATOM 648 C C . GLN A 1 86 ? -8.634 6.070 16.748 1.00 94.81 86 GLN A C 1
ATOM 650 O O . GLN A 1 86 ? -7.417 5.995 16.888 1.00 94.81 86 GLN A O 1
ATOM 655 N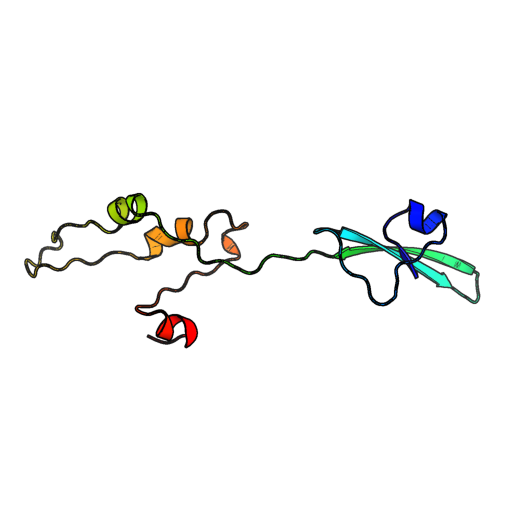 N . ALA A 1 87 ? -9.338 5.081 16.187 1.00 94.38 87 ALA A N 1
ATOM 656 C CA . ALA A 1 87 ? -8.741 3.819 15.748 1.00 94.38 87 ALA A CA 1
ATOM 657 C C . ALA A 1 87 ? -8.113 3.877 14.340 1.00 94.38 87 ALA A C 1
ATOM 659 O O . ALA A 1 87 ? -7.499 2.905 13.901 1.00 94.38 87 ALA A O 1
ATOM 660 N N . THR A 1 88 ? -8.235 4.996 13.608 1.00 95.31 88 THR A N 1
ATOM 661 C CA . THR A 1 88 ? -7.785 5.108 12.203 1.00 95.31 88 THR A CA 1
ATOM 662 C C . THR A 1 88 ? -6.308 4.759 12.043 1.00 95.31 88 THR A C 1
ATOM 664 O O . THR A 1 88 ? -5.933 4.059 11.103 1.00 95.31 88 THR A O 1
ATOM 667 N N . ALA A 1 89 ? -5.460 5.241 12.956 1.00 95.00 89 ALA A N 1
ATOM 668 C CA . ALA A 1 89 ? -4.022 5.005 12.888 1.00 95.00 89 ALA A CA 1
ATOM 669 C C . ALA A 1 89 ? -3.683 3.517 13.070 1.00 95.00 89 ALA A C 1
ATOM 671 O O . ALA A 1 89 ? -2.867 2.986 12.317 1.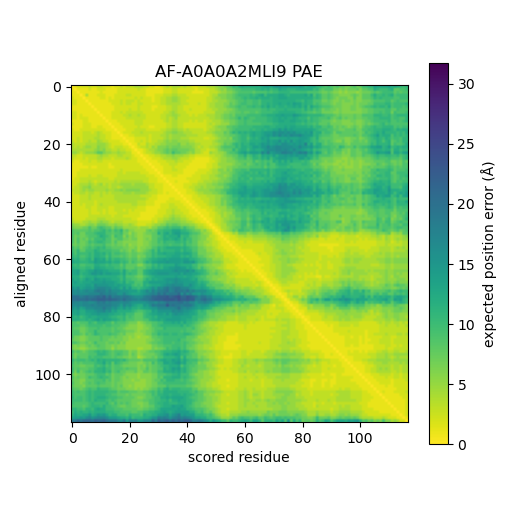00 95.00 89 ALA A O 1
ATOM 672 N N . ASP A 1 90 ? -4.349 2.832 14.001 1.00 95.31 90 ASP A N 1
ATOM 673 C CA . ASP A 1 90 ? -4.173 1.395 14.224 1.00 95.31 90 ASP A CA 1
ATOM 674 C C . ASP A 1 90 ? -4.697 0.561 13.049 1.00 95.31 90 ASP A C 1
ATOM 676 O O . ASP A 1 90 ? -4.043 -0.396 12.636 1.00 95.31 90 ASP A O 1
ATOM 680 N N . ILE A 1 91 ? -5.829 0.958 12.452 1.00 95.94 91 ILE A N 1
ATOM 681 C CA . ILE A 1 91 ? -6.398 0.299 11.265 1.00 95.94 91 ILE A CA 1
ATOM 682 C C . ILE A 1 91 ? -5.446 0.418 10.066 1.00 95.94 91 ILE A C 1
ATOM 684 O O . ILE A 1 91 ? -5.227 -0.564 9.350 1.00 95.94 91 ILE A O 1
ATOM 688 N N . ILE A 1 92 ? -4.843 1.593 9.844 1.00 96.06 92 ILE A N 1
ATOM 689 C CA . ILE A 1 92 ? -3.824 1.788 8.797 1.00 96.06 92 ILE A CA 1
ATOM 690 C C . ILE A 1 92 ? -2.550 1.000 9.137 1.00 96.06 92 ILE A C 1
ATOM 692 O O . ILE A 1 92 ? -1.939 0.396 8.249 1.00 96.06 92 ILE A O 1
ATOM 696 N N . GLY A 1 93 ? -2.163 0.953 10.410 1.00 94.81 93 GLY A N 1
ATOM 697 C CA . GLY A 1 93 ? -0.999 0.213 10.880 1.00 94.81 93 GLY A CA 1
ATOM 698 C C . GLY A 1 93 ? 0.299 0.732 10.256 1.00 94.81 93 GLY A C 1
ATOM 699 O O . GLY A 1 93 ? 0.597 1.924 10.282 1.00 94.81 93 GLY A O 1
ATOM 700 N N . THR A 1 94 ? 1.101 -0.167 9.685 1.00 93.19 94 THR A N 1
ATOM 701 C CA . THR A 1 94 ? 2.415 0.159 9.098 1.00 93.19 94 THR A CA 1
ATOM 702 C C . THR A 1 94 ? 2.356 0.562 7.622 1.00 93.19 94 THR A C 1
ATOM 704 O O . THR A 1 94 ? 3.399 0.769 6.996 1.00 93.19 94 THR A O 1
ATOM 707 N N . GLN A 1 95 ? 1.155 0.674 7.048 1.00 92.38 95 GLN A N 1
ATOM 708 C CA . GLN A 1 95 ? 0.971 1.054 5.651 1.00 92.38 95 GLN A CA 1
ATOM 709 C C . GLN A 1 95 ? 1.415 2.504 5.417 1.00 92.38 95 GLN A C 1
ATOM 711 O O . GLN A 1 95 ? 1.020 3.421 6.138 1.00 92.38 95 GLN A O 1
ATOM 716 N N . SER A 1 96 ? 2.260 2.712 4.402 1.00 89.62 96 SER A N 1
ATOM 717 C CA . SER A 1 96 ? 2.951 3.984 4.177 1.00 89.62 96 SER A CA 1
ATOM 718 C C . SER A 1 96 ? 2.925 4.414 2.704 1.00 89.62 96 SER A C 1
ATOM 720 O O . SER A 1 96 ? 3.067 3.560 1.829 1.00 89.62 96 SER A O 1
ATOM 722 N N . PRO A 1 97 ? 2.787 5.722 2.416 1.00 91.00 97 PRO A N 1
ATOM 723 C CA . PRO A 1 97 ? 2.451 6.773 3.375 1.00 91.00 97 PRO A CA 1
ATOM 724 C C . PRO A 1 97 ? 0.986 6.650 3.818 1.00 91.00 97 PRO A C 1
ATOM 726 O O . PRO A 1 97 ? 0.106 6.423 2.992 1.00 91.00 97 PRO A O 1
ATOM 729 N N . ALA A 1 98 ? 0.714 6.843 5.113 1.00 91.75 98 ALA A N 1
ATOM 730 C CA . ALA A 1 98 ? -0.635 6.719 5.681 1.00 91.75 98 ALA A CA 1
ATOM 731 C C . ALA A 1 98 ? -1.673 7.609 4.967 1.00 91.75 98 ALA A C 1
ATOM 733 O O . ALA A 1 98 ? -2.831 7.231 4.833 1.00 91.75 98 ALA A O 1
ATOM 734 N N . ALA A 1 99 ? -1.239 8.754 4.428 1.00 92.44 99 ALA A N 1
ATOM 735 C CA . ALA A 1 99 ? -2.076 9.679 3.663 1.00 92.44 99 ALA A CA 1
ATOM 736 C C . ALA A 1 99 ? -2.662 9.090 2.363 1.00 92.44 99 ALA A C 1
ATOM 738 O O . ALA A 1 99 ? -3.593 9.667 1.808 1.00 92.44 99 ALA A O 1
ATOM 739 N N . ASN A 1 100 ? -2.142 7.959 1.875 1.00 91.25 100 ASN A N 1
ATOM 740 C CA . ASN A 1 100 ? -2.685 7.273 0.700 1.00 91.25 100 ASN A CA 1
ATOM 741 C C . ASN A 1 100 ? -3.899 6.388 1.027 1.00 91.25 100 ASN A C 1
ATOM 743 O O . ASN A 1 100 ? -4.499 5.825 0.113 1.00 91.25 100 ASN A O 1
ATOM 747 N N . TYR A 1 101 ? -4.256 6.245 2.305 1.00 93.62 101 TYR A N 1
ATOM 748 C CA . TYR A 1 101 ? -5.306 5.345 2.764 1.00 93.62 101 TYR A CA 1
ATOM 749 C C . TYR A 1 101 ? -6.474 6.145 3.337 1.00 93.62 101 TYR A C 1
ATOM 751 O O . TYR A 1 101 ? -6.293 7.104 4.082 1.00 93.62 101 TYR A O 1
ATOM 759 N N . THR A 1 102 ? -7.692 5.743 2.980 1.00 93.88 102 THR A N 1
ATOM 760 C CA . THR A 1 102 ? -8.935 6.274 3.552 1.00 93.88 102 THR A CA 1
ATOM 761 C C . THR A 1 102 ? -9.612 5.157 4.331 1.00 93.88 102 THR A C 1
ATOM 763 O O . THR A 1 102 ? -9.795 4.066 3.794 1.00 93.88 102 THR A O 1
ATOM 766 N N . VAL A 1 103 ? -9.974 5.426 5.585 1.00 95.25 103 VAL A N 1
ATOM 767 C CA . VAL A 1 103 ? -10.704 4.483 6.439 1.00 95.25 103 VAL A CA 1
ATOM 768 C C . VAL A 1 103 ? -12.165 4.907 6.499 1.00 95.25 103 VAL A C 1
ATOM 770 O O . VAL A 1 103 ? -12.476 6.066 6.768 1.00 95.25 103 VAL A O 1
ATOM 773 N N . THR A 1 104 ? -13.055 3.957 6.240 1.00 94.69 104 THR A N 1
ATOM 774 C CA . THR A 1 104 ? -14.509 4.108 6.357 1.00 94.69 104 THR A CA 1
ATOM 775 C C . THR A 1 104 ? -15.033 3.091 7.359 1.00 94.69 104 THR A C 1
ATOM 777 O O . THR A 1 104 ? -14.573 1.948 7.361 1.00 94.69 104 THR A O 1
ATOM 780 N N . TYR A 1 105 ? -15.998 3.498 8.177 1.00 93.25 105 TYR A N 1
ATOM 781 C CA . TYR A 1 105 ? -16.550 2.699 9.267 1.00 93.25 105 TYR A CA 1
ATOM 782 C C . TYR A 1 105 ? -17.976 2.267 8.931 1.00 93.25 105 TYR A C 1
ATOM 784 O O . TYR A 1 105 ? -18.746 3.059 8.390 1.00 93.25 105 TYR A O 1
ATOM 792 N N . TYR A 1 106 ? -18.300 1.021 9.265 1.00 94.62 106 TYR A N 1
ATOM 793 C CA . TYR A 1 106 ? -19.589 0.387 9.001 1.00 94.62 106 TYR A CA 1
ATOM 794 C C . TYR A 1 106 ? -19.991 -0.451 10.211 1.00 94.62 106 TYR A C 1
ATOM 796 O O . TYR A 1 106 ? -19.122 -1.004 10.889 1.00 94.62 106 TYR A O 1
ATOM 804 N N . GLU A 1 107 ? -21.294 -0.567 10.462 1.00 91.12 107 GLU A N 1
ATOM 805 C CA . GLU A 1 107 ? -21.817 -1.352 11.586 1.00 91.12 107 GLU A CA 1
ATOM 806 C C . GLU A 1 107 ? -21.610 -2.857 11.372 1.00 91.12 107 GLU A C 1
ATOM 808 O O . GLU A 1 107 ? -21.274 -3.590 12.305 1.00 91.12 107 GLU A O 1
ATOM 813 N N . THR A 1 108 ? -21.750 -3.327 10.127 1.00 92.62 108 THR A N 1
ATOM 814 C CA . THR A 1 108 ? -21.593 -4.743 9.790 1.00 92.62 108 THR A CA 1
ATOM 815 C C . THR A 1 108 ? -20.618 -4.985 8.641 1.00 92.62 108 THR A C 1
ATOM 817 O O . THR A 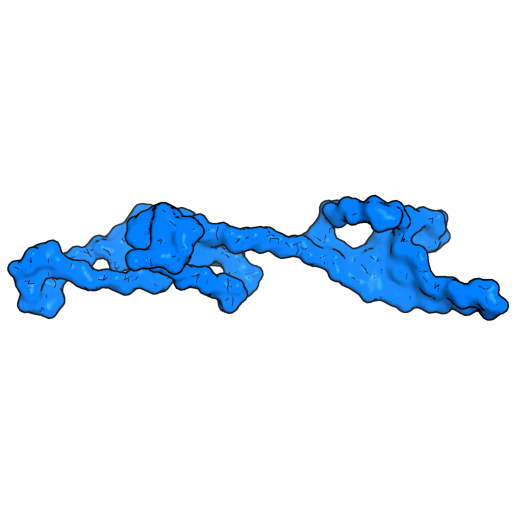1 108 ? -20.327 -4.126 7.809 1.00 92.62 108 THR A O 1
ATOM 820 N N . GLN A 1 109 ? -20.127 -6.224 8.550 1.00 91.31 109 GLN A N 1
ATOM 821 C CA . GLN A 1 109 ? -19.330 -6.662 7.404 1.00 91.31 109 GLN A CA 1
ATOM 822 C C . GLN A 1 109 ? -20.134 -6.616 6.095 1.00 91.31 109 GLN A C 1
ATOM 824 O O . GLN A 1 109 ? -19.564 -6.336 5.044 1.00 91.31 109 GLN A O 1
ATOM 829 N N . ALA A 1 110 ? -21.440 -6.903 6.139 1.00 96.31 110 ALA A N 1
ATOM 830 C CA . ALA A 1 110 ? -22.289 -6.868 4.951 1.00 96.31 110 ALA A CA 1
ATOM 831 C C . ALA A 1 110 ? -22.404 -5.439 4.401 1.00 96.31 110 ALA A C 1
ATOM 833 O O . ALA A 1 110 ? -22.258 -5.237 3.197 1.00 96.31 110 ALA A O 1
ATOM 834 N N . ASP A 1 111 ? -22.557 -4.467 5.297 1.00 96.38 111 ASP A N 1
ATOM 835 C CA . ASP A 1 111 ? -22.583 -3.037 4.993 1.00 96.38 111 ASP A CA 1
ATOM 836 C C . ASP A 1 111 ? -21.256 -2.558 4.405 1.00 96.38 111 ASP A C 1
ATOM 838 O O . ASP A 1 111 ? -21.237 -1.920 3.353 1.00 96.38 111 ASP A O 1
ATOM 842 N N . ALA A 1 112 ? -20.132 -2.988 4.988 1.00 93.25 112 ALA A N 1
ATOM 843 C CA . ALA A 1 112 ? -18.804 -2.697 4.453 1.00 93.25 112 ALA A CA 1
ATOM 844 C C . ALA A 1 112 ? -18.585 -3.266 3.039 1.00 93.25 112 ALA A C 1
ATOM 846 O O . ALA A 1 112 ? -17.941 -2.630 2.205 1.00 93.25 112 ALA A O 1
ATOM 847 N N . LEU A 1 113 ? -19.119 -4.458 2.752 1.00 92.75 113 LEU A N 1
ATOM 848 C CA . LEU A 1 113 ? -19.035 -5.079 1.426 1.00 92.75 113 LEU A CA 1
ATOM 849 C C . LEU A 1 113 ? -19.961 -4.407 0.403 1.00 92.75 113 LEU A C 1
ATOM 851 O O . LEU A 1 113 ? -19.625 -4.363 -0.781 1.00 92.75 113 LEU A O 1
ATOM 855 N N . ALA A 1 114 ? -21.116 -3.906 0.842 1.00 95.62 114 ALA A N 1
ATOM 856 C CA . ALA A 1 114 ? -22.090 -3.222 -0.003 1.00 95.62 114 ALA A CA 1
ATOM 857 C C . ALA A 1 114 ? -21.811 -1.715 -0.163 1.00 95.62 114 ALA A C 1
ATOM 859 O O . ALA A 1 114 ? -22.341 -1.097 -1.087 1.00 95.62 114 ALA A O 1
ATOM 860 N N . GLY A 1 115 ? -20.981 -1.127 0.705 1.00 92.06 115 GLY A N 1
ATOM 861 C CA . GLY A 1 115 ? -20.758 0.317 0.780 1.00 92.06 115 GLY A CA 1
ATOM 862 C C . GLY A 1 115 ? -21.992 1.081 1.272 1.00 92.06 115 GLY A C 1
ATOM 863 O O . GLY A 1 115 ? -22.258 2.184 0.795 1.00 92.06 115 GLY A O 1
ATOM 864 N N . THR A 1 116 ? -22.773 0.480 2.172 1.00 92.50 116 THR A N 1
ATOM 865 C CA . THR A 1 116 ? -24.034 1.023 2.714 1.00 92.50 116 THR A CA 1
ATOM 866 C C . THR A 1 116 ? -23.972 1.151 4.235 1.00 92.50 116 THR A C 1
ATOM 868 O O . THR A 1 116 ? -23.077 0.578 4.831 1.00 92.50 116 THR A O 1
ATOM 871 N N . ASN A 1 117 ? -24.897 1.897 4.848 1.00 78.44 117 ASN A N 1
ATOM 872 C CA . ASN A 1 117 ? -25.165 1.929 6.295 1.00 78.44 117 ASN A CA 1
ATOM 873 C C . ASN A 1 117 ? -26.678 1.875 6.515 1.00 78.44 117 ASN A C 1
ATOM 875 O O . ASN A 1 117 ? -27.398 2.425 5.643 1.00 78.44 117 ASN A O 1
#

InterPro domains:
  IPR059909 Flavobacterium inter-domain disulphide bond domain [PF26689] (4-51)
  IPR059909 Flavobacterium inter-domain disulphide bond domain [PF26689] (68-117)